Protein AF-A0A8A0RP70-F1 (afdb_monomer)

Nearest PDB structures (foldseek):
  7nnt-assembly1_C  TM=6.572E-01  e=6.304E+00  Lactobacillus delbrueckii subsp. bulgaricus ATCC 11842 = JCM 1002

Structure (mmCIF, N/CA/C/O backbone):
data_AF-A0A8A0RP70-F1
#
_entry.id   AF-A0A8A0RP70-F1
#
loop_
_atom_site.group_PDB
_atom_site.id
_atom_site.type_symbol
_atom_site.label_atom_id
_atom_site.label_alt_id
_atom_site.label_comp_id
_atom_site.label_asym_id
_atom_site.label_entity_id
_atom_site.label_seq_id
_atom_site.pdbx_PDB_ins_code
_atom_site.Cartn_x
_atom_site.Cartn_y
_atom_site.Cartn_z
_atom_site.occupancy
_atom_site.B_iso_or_equiv
_atom_site.auth_seq_id
_atom_site.auth_comp_id
_atom_site.auth_asym_id
_atom_site.auth_atom_id
_atom_site.pdbx_PDB_model_num
ATOM 1 N N . MET A 1 1 ? 25.326 -1.570 -17.330 1.00 74.75 1 MET A N 1
ATOM 2 C CA . MET A 1 1 ? 23.954 -1.957 -17.734 1.00 74.75 1 MET A CA 1
ATOM 3 C C . MET A 1 1 ? 23.165 -2.606 -16.595 1.00 74.75 1 MET A C 1
ATOM 5 O O . MET A 1 1 ? 22.256 -1.966 -16.096 1.00 74.75 1 MET A O 1
ATOM 9 N N . ILE A 1 2 ? 23.529 -3.803 -16.107 1.00 82.44 2 ILE A N 1
ATOM 10 C CA . ILE A 1 2 ? 22.812 -4.453 -14.981 1.00 82.44 2 ILE A 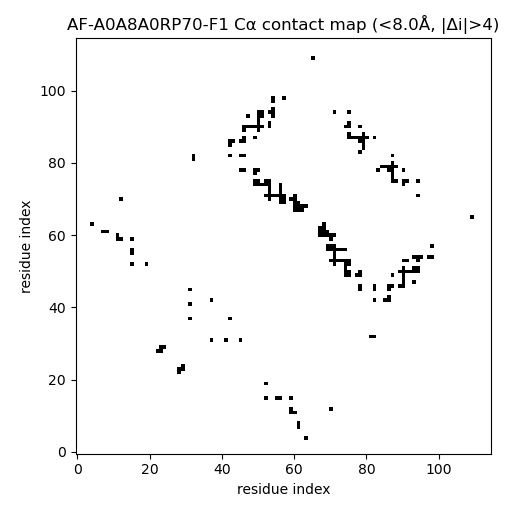CA 1
ATOM 11 C C . ILE A 1 2 ? 22.947 -3.661 -13.670 1.00 82.44 2 ILE A C 1
ATOM 13 O O . ILE A 1 2 ? 21.967 -3.496 -12.955 1.00 82.44 2 ILE A O 1
ATOM 17 N N . LYS A 1 3 ? 24.139 -3.116 -13.382 1.00 84.25 3 LYS A N 1
ATOM 18 C CA . LYS A 1 3 ? 24.383 -2.295 -12.180 1.00 84.25 3 LYS A CA 1
ATOM 19 C C . LYS A 1 3 ? 23.476 -1.058 -12.116 1.00 84.25 3 LYS A C 1
ATOM 21 O O . LYS A 1 3 ? 22.895 -0.798 -11.072 1.00 84.25 3 LYS A O 1
ATOM 26 N N . GLU A 1 4 ? 23.302 -0.361 -13.239 1.00 83.88 4 GLU A N 1
ATOM 27 C CA . GLU A 1 4 ? 22.428 0.820 -13.349 1.00 83.88 4 GLU A CA 1
ATOM 28 C C . GLU A 1 4 ? 20.951 0.470 -13.141 1.00 83.88 4 GLU A C 1
ATOM 30 O O . GLU A 1 4 ? 20.238 1.162 -12.416 1.00 83.88 4 GLU A O 1
ATOM 35 N N . LEU A 1 5 ? 20.489 -0.644 -13.722 1.00 82.44 5 LEU A N 1
ATOM 36 C CA . LEU A 1 5 ? 19.133 -1.140 -13.486 1.00 82.44 5 LEU A CA 1
ATOM 37 C C . LEU A 1 5 ? 18.927 -1.494 -12.010 1.00 82.44 5 LEU A C 1
ATOM 39 O O . LEU A 1 5 ? 17.921 -1.103 -11.422 1.00 82.44 5 LEU A O 1
ATOM 43 N N . LEU A 1 6 ? 19.878 -2.223 -11.419 1.00 85.62 6 LEU A N 1
ATOM 44 C CA . LEU A 1 6 ? 19.819 -2.632 -10.020 1.00 85.62 6 LEU A CA 1
ATOM 45 C C . LEU A 1 6 ? 19.759 -1.403 -9.103 1.00 85.62 6 LEU A C 1
ATOM 47 O O . LEU A 1 6 ? 18.882 -1.330 -8.249 1.00 85.62 6 LEU A O 1
ATOM 51 N N . LEU A 1 7 ? 20.623 -0.408 -9.329 1.00 87.69 7 LEU A N 1
ATOM 52 C CA . LEU A 1 7 ? 20.626 0.864 -8.600 1.00 87.69 7 LEU A CA 1
ATOM 53 C C . LEU A 1 7 ? 19.300 1.618 -8.755 1.00 87.69 7 LEU A C 1
ATOM 55 O O . LEU A 1 7 ? 18.746 2.096 -7.765 1.00 87.69 7 LEU A O 1
ATOM 59 N N . SER A 1 8 ? 18.749 1.681 -9.969 1.00 84.44 8 SER A N 1
ATOM 60 C CA . SER A 1 8 ? 17.456 2.324 -10.226 1.00 84.44 8 SER A CA 1
ATOM 61 C C . SER A 1 8 ? 16.310 1.622 -9.490 1.00 84.44 8 SER A C 1
ATOM 63 O O . SER A 1 8 ? 15.501 2.278 -8.830 1.00 84.44 8 SER A O 1
ATOM 65 N 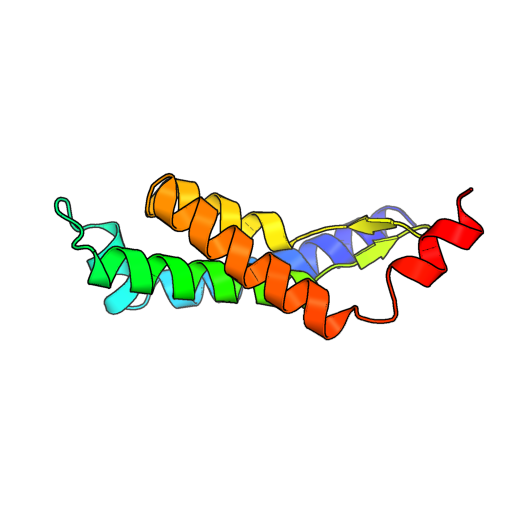N . LEU A 1 9 ? 16.268 0.285 -9.532 1.00 85.62 9 LEU A N 1
ATOM 66 C CA . LEU A 1 9 ? 15.289 -0.521 -8.799 1.00 85.62 9 LEU A CA 1
ATOM 67 C C . LEU A 1 9 ? 15.428 -0.317 -7.293 1.00 85.62 9 LEU A C 1
ATOM 69 O O . LEU A 1 9 ? 14.430 -0.060 -6.626 1.00 85.62 9 LEU A O 1
ATOM 73 N N . MET A 1 10 ? 16.650 -0.372 -6.762 1.00 87.88 10 MET A N 1
ATOM 74 C CA . MET A 1 10 ? 16.909 -0.133 -5.344 1.00 87.88 10 MET A CA 1
ATOM 75 C C . MET A 1 10 ? 16.460 1.259 -4.908 1.00 87.88 10 MET A C 1
ATOM 77 O O . MET A 1 10 ? 15.842 1.380 -3.857 1.00 87.88 10 MET A O 1
ATOM 81 N N . ASN A 1 11 ? 16.698 2.296 -5.715 1.00 89.38 11 ASN A N 1
ATOM 82 C CA . ASN A 1 11 ? 16.267 3.652 -5.386 1.00 89.38 11 ASN A CA 1
ATOM 83 C C . ASN A 1 11 ? 14.733 3.750 -5.316 1.00 89.38 11 ASN A C 1
ATOM 85 O O . ASN A 1 11 ? 14.170 4.259 -4.348 1.00 89.38 11 ASN A O 1
ATOM 89 N N . ARG A 1 12 ? 14.031 3.190 -6.306 1.00 84.94 12 ARG A N 1
ATOM 90 C CA . ARG A 1 12 ? 12.559 3.215 -6.351 1.00 84.94 12 ARG A CA 1
ATOM 91 C C . ARG A 1 12 ? 11.909 2.348 -5.275 1.00 84.94 12 ARG A C 1
ATOM 93 O O . ARG A 1 12 ? 10.928 2.766 -4.662 1.00 84.94 12 ARG A O 1
ATOM 100 N N . LEU A 1 13 ? 12.476 1.175 -5.002 1.00 86.94 13 LEU A N 1
ATOM 101 C CA . LEU A 1 13 ? 12.081 0.340 -3.869 1.00 86.94 13 LEU A CA 1
ATOM 102 C C . LEU A 1 13 ? 12.363 1.051 -2.546 1.00 86.94 13 LEU A C 1
ATOM 104 O O . LEU A 1 13 ? 11.522 1.011 -1.659 1.00 86.94 13 LEU A O 1
ATOM 108 N N . GLY A 1 14 ? 13.490 1.752 -2.430 1.00 89.88 14 GLY A N 1
ATOM 109 C CA . GLY A 1 14 ? 13.841 2.561 -1.26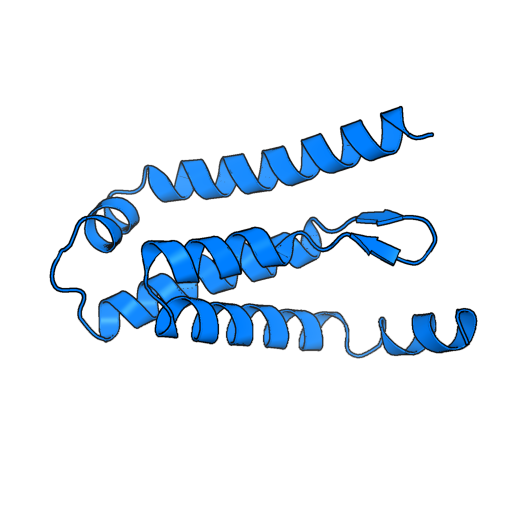8 1.00 89.88 14 GLY A CA 1
ATOM 110 C C . GLY A 1 14 ? 12.817 3.660 -0.995 1.00 89.88 14 GLY A C 1
ATOM 111 O O . GLY A 1 14 ? 12.373 3.801 0.140 1.00 89.88 14 GLY A O 1
ATOM 112 N N . MET A 1 15 ? 12.362 4.379 -2.026 1.00 88.94 15 MET A N 1
ATOM 113 C CA . MET A 1 15 ? 11.279 5.366 -1.899 1.00 88.94 15 MET A CA 1
ATOM 114 C C . MET A 1 15 ? 9.969 4.721 -1.424 1.00 88.94 15 MET A C 1
ATOM 116 O O . MET A 1 15 ? 9.343 5.212 -0.484 1.00 88.94 15 MET A O 1
ATOM 120 N N . LEU A 1 16 ? 9.574 3.592 -2.026 1.00 88.50 16 LEU A N 1
ATOM 121 C CA . LEU A 1 16 ? 8.386 2.838 -1.609 1.00 88.50 16 LEU A CA 1
ATOM 122 C C . LEU A 1 16 ? 8.488 2.346 -0.163 1.00 88.50 16 LEU A C 1
ATOM 124 O O . LEU A 1 16 ? 7.538 2.489 0.605 1.00 88.50 16 LEU A O 1
ATOM 128 N N . MET A 1 17 ? 9.639 1.794 0.220 1.00 89.56 17 MET A N 1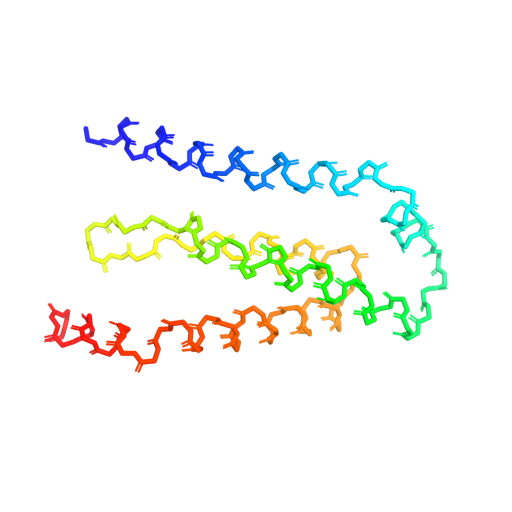
ATOM 129 C CA . MET A 1 17 ? 9.898 1.339 1.581 1.00 89.56 17 MET A CA 1
ATOM 130 C C . MET A 1 17 ? 9.894 2.506 2.563 1.00 89.56 17 MET A C 1
ATOM 132 O O . MET A 1 17 ? 9.299 2.377 3.625 1.00 89.56 17 MET A O 1
ATOM 136 N N . MET A 1 18 ? 10.479 3.657 2.223 1.00 93.31 18 MET A N 1
ATOM 137 C CA . MET A 1 18 ? 10.420 4.854 3.067 1.00 93.31 18 MET A CA 1
ATOM 138 C C . MET A 1 18 ? 8.976 5.293 3.318 1.00 93.31 18 MET A C 1
ATOM 140 O O . MET A 1 18 ? 8.607 5.527 4.468 1.00 93.31 18 MET A O 1
ATOM 144 N N . LEU A 1 19 ? 8.136 5.333 2.279 1.00 91.12 19 LEU A N 1
ATOM 145 C CA . LEU A 1 19 ? 6.713 5.656 2.417 1.00 91.12 19 LEU A CA 1
ATOM 146 C C . LEU A 1 19 ? 5.970 4.624 3.272 1.00 91.12 19 LEU A C 1
ATOM 148 O O . LEU A 1 19 ? 5.227 4.991 4.183 1.00 91.12 19 LEU A O 1
ATOM 152 N N . ALA A 1 20 ? 6.198 3.334 3.019 1.00 90.00 20 ALA A N 1
ATOM 153 C CA . ALA A 1 20 ? 5.585 2.252 3.782 1.00 90.00 20 ALA A CA 1
ATOM 154 C C . ALA A 1 20 ? 6.012 2.277 5.259 1.00 90.00 20 ALA A C 1
ATOM 156 O O . ALA A 1 20 ? 5.182 2.104 6.152 1.00 90.00 20 ALA A O 1
ATOM 157 N N . LEU A 1 21 ? 7.290 2.543 5.538 1.00 91.81 21 LEU A N 1
ATOM 158 C CA . LEU A 1 21 ? 7.823 2.669 6.891 1.00 91.81 21 LEU A CA 1
ATOM 159 C C . LEU A 1 21 ? 7.267 3.904 7.594 1.00 91.81 21 LEU A C 1
ATOM 161 O O . LEU A 1 21 ? 6.829 3.796 8.738 1.00 91.81 21 LEU A O 1
ATOM 165 N N . PHE A 1 22 ? 7.232 5.056 6.922 1.00 93.75 22 PHE A N 1
ATOM 166 C CA . PHE A 1 22 ? 6.635 6.274 7.465 1.00 93.75 22 PHE A CA 1
ATOM 167 C C . PHE A 1 22 ? 5.175 6.035 7.865 1.00 93.75 22 PHE A C 1
ATOM 169 O O . PHE A 1 22 ? 4.782 6.299 9.002 1.00 93.75 22 PHE A O 1
ATOM 176 N N . LEU A 1 23 ? 4.398 5.428 6.968 1.00 91.19 23 LEU A N 1
ATOM 177 C CA . LEU A 1 23 ? 3.012 5.051 7.216 1.00 91.19 23 LEU A CA 1
ATOM 178 C C . LEU A 1 23 ? 2.883 4.057 8.381 1.00 91.19 23 LEU A C 1
ATOM 180 O O . LEU A 1 23 ? 2.044 4.253 9.260 1.00 91.19 23 LEU A O 1
ATOM 184 N N . SER A 1 24 ? 3.762 3.054 8.450 1.00 90.62 24 SER A N 1
ATOM 185 C CA . SER A 1 24 ? 3.813 2.061 9.532 1.00 90.62 24 SER A CA 1
ATOM 186 C C . SER A 1 24 ? 4.090 2.674 10.911 1.00 90.62 24 SER A C 1
ATOM 188 O O . SER A 1 24 ? 3.634 2.178 11.945 1.00 90.62 24 SER A O 1
ATOM 190 N N . ARG A 1 25 ? 4.791 3.813 10.963 1.00 92.12 25 ARG A N 1
ATOM 191 C CA . ARG A 1 25 ? 5.029 4.538 12.218 1.00 92.12 25 ARG A CA 1
ATOM 192 C C . ARG A 1 25 ? 3.806 5.311 12.714 1.00 92.12 25 ARG A C 1
ATOM 194 O O . ARG A 1 25 ? 3.768 5.632 13.905 1.00 92.12 25 ARG A O 1
ATOM 201 N N . THR A 1 26 ? 2.814 5.583 11.864 1.00 93.31 26 THR A N 1
ATOM 202 C CA . THR A 1 26 ? 1.626 6.356 12.252 1.00 93.31 26 THR A CA 1
ATOM 203 C C . THR A 1 26 ? 0.769 5.612 13.281 1.00 93.31 26 THR A C 1
ATOM 205 O O . THR A 1 26 ? 0.627 4.388 13.251 1.00 93.31 26 THR A O 1
ATOM 208 N N . LYS A 1 27 ? 0.160 6.361 14.212 1.00 90.50 27 LYS A N 1
ATOM 209 C CA . LYS A 1 27 ? -0.728 5.791 15.243 1.00 90.50 27 LYS A CA 1
ATOM 210 C C . LYS A 1 27 ? -1.936 5.077 14.624 1.00 90.50 27 LYS A C 1
ATOM 212 O O . LYS A 1 27 ? -2.353 4.044 15.138 1.00 90.50 27 LYS A O 1
ATOM 217 N N . LEU A 1 28 ? -2.462 5.614 13.519 1.00 89.06 28 LEU A N 1
ATOM 218 C CA . LEU A 1 28 ? -3.585 5.031 12.787 1.00 89.06 28 LEU A CA 1
ATOM 219 C C . LEU A 1 28 ? -3.232 3.639 12.256 1.00 89.06 28 LEU A C 1
ATOM 221 O O . LEU A 1 28 ? -3.936 2.683 12.561 1.00 89.06 28 LEU A O 1
ATOM 225 N N . PHE A 1 29 ? -2.127 3.513 11.519 1.00 91.81 29 PHE A N 1
ATOM 226 C CA . PHE A 1 29 ? -1.734 2.239 10.920 1.00 91.81 29 PHE A CA 1
ATOM 227 C C . PHE A 1 29 ? -1.471 1.167 11.981 1.00 91.81 29 PHE A C 1
ATOM 229 O O . PHE A 1 29 ? -2.004 0.065 11.889 1.00 91.81 29 PHE A O 1
ATOM 236 N N . LYS A 1 30 ? -0.736 1.514 13.047 1.00 91.31 30 LYS A N 1
ATOM 237 C CA . LYS A 1 30 ? -0.510 0.604 14.182 1.00 91.31 30 LYS A CA 1
ATOM 238 C C . LYS A 1 30 ? -1.820 0.133 14.808 1.00 91.31 30 LYS A C 1
ATOM 240 O O . LYS A 1 30 ? -1.980 -1.052 15.073 1.00 91.31 30 LYS A O 1
ATOM 245 N N . ARG A 1 31 ? -2.773 1.047 15.019 1.00 90.75 31 ARG A N 1
ATOM 246 C CA . ARG A 1 31 ? -4.084 0.701 15.580 1.00 90.75 31 ARG A CA 1
ATOM 247 C C . ARG A 1 31 ? -4.857 -0.251 14.669 1.00 90.75 31 ARG A C 1
ATOM 249 O O . ARG A 1 31 ? -5.471 -1.176 15.181 1.00 90.75 31 ARG A O 1
ATOM 256 N N . LEU A 1 32 ? -4.831 -0.027 13.356 1.00 90.75 32 LEU A N 1
ATOM 257 C CA . LEU A 1 32 ? -5.558 -0.849 12.386 1.00 90.75 32 LEU A CA 1
ATOM 258 C C . LEU A 1 32 ? -4.969 -2.259 12.249 1.00 90.75 32 LEU A C 1
ATOM 260 O O . LEU A 1 32 ? -5.730 -3.213 12.151 1.00 90.75 32 LEU A O 1
ATOM 264 N N . VAL A 1 33 ? -3.639 -2.395 12.269 1.00 89.06 33 VAL A N 1
ATOM 265 C CA . VAL A 1 33 ? -2.958 -3.686 12.057 1.00 89.06 33 VAL A CA 1
ATOM 266 C C . VAL A 1 33 ? -2.911 -4.546 13.324 1.00 89.06 33 VAL A C 1
ATOM 268 O O . VAL A 1 33 ? -3.013 -5.763 13.239 1.00 89.06 33 VAL A O 1
ATOM 271 N N . THR A 1 34 ? -2.787 -3.949 14.513 1.00 88.50 34 THR A N 1
ATOM 272 C CA . THR A 1 34 ? -2.707 -4.713 15.777 1.00 88.50 34 THR A CA 1
ATOM 273 C C . THR A 1 34 ? -4.082 -5.139 16.308 1.00 88.50 34 THR A C 1
ATOM 275 O O . THR A 1 34 ? -4.182 -5.939 17.240 1.00 88.50 34 THR A O 1
ATOM 278 N N . LYS A 1 35 ? -5.173 -4.603 15.755 1.00 88.88 35 LYS A N 1
ATOM 279 C CA . LYS A 1 35 ? -6.523 -4.896 16.236 1.00 88.88 35 LYS A CA 1
ATOM 280 C C . LYS A 1 35 ? -6.951 -6.306 15.824 1.00 88.88 35 LYS A C 1
ATOM 282 O O . LYS A 1 35 ? -7.006 -6.618 14.643 1.00 88.88 35 LYS A O 1
ATOM 287 N N . GLN A 1 36 ? -7.337 -7.128 16.799 1.00 80.56 36 GLN A N 1
ATOM 288 C CA . GLN A 1 36 ? -7.780 -8.506 16.542 1.00 80.56 36 GLN A CA 1
ATOM 289 C C . GLN A 1 36 ? -9.135 -8.568 15.813 1.00 80.56 36 GLN A C 1
ATOM 291 O O . GLN A 1 36 ? -9.319 -9.383 14.916 1.00 80.56 36 GLN A O 1
ATOM 296 N N . ASN A 1 37 ? -10.073 -7.676 16.159 1.00 85.81 37 ASN A N 1
ATOM 297 C CA . ASN A 1 37 ? -11.405 -7.606 15.549 1.00 85.81 37 ASN A CA 1
ATOM 298 C C . ASN A 1 37 ? -11.536 -6.361 14.666 1.00 85.81 37 ASN A C 1
ATOM 300 O O . ASN A 1 37 ? -12.015 -5.312 15.107 1.00 85.81 37 ASN A O 1
ATOM 304 N N . ILE A 1 38 ? -11.073 -6.478 13.421 1.00 89.19 38 ILE A N 1
ATOM 305 C CA . ILE A 1 38 ? -11.133 -5.402 12.427 1.00 89.19 38 ILE A CA 1
ATOM 306 C C . ILE A 1 38 ? -12.564 -5.273 11.887 1.00 89.19 38 ILE A C 1
ATOM 308 O O . ILE A 1 38 ? -13.119 -6.219 11.321 1.00 89.19 38 ILE A O 1
ATOM 312 N N . THR A 1 39 ? -13.157 -4.088 12.034 1.00 93.81 39 THR A N 1
ATOM 313 C CA . THR A 1 39 ? -14.497 -3.779 11.517 1.00 93.81 39 THR A CA 1
ATOM 314 C C . THR A 1 39 ? -14.478 -3.595 10.000 1.00 93.81 39 THR A C 1
ATOM 316 O O . THR A 1 39 ? -13.430 -3.410 9.381 1.00 93.81 39 THR A O 1
ATOM 319 N N . PHE A 1 40 ? -15.654 -3.598 9.369 1.00 92.62 40 PHE A N 1
ATOM 320 C CA . PHE A 1 40 ? -15.754 -3.351 7.928 1.00 92.62 40 PHE A CA 1
ATOM 321 C C . PHE A 1 40 ? -15.183 -1.980 7.517 1.00 92.62 40 PHE A C 1
ATOM 323 O O . PHE A 1 40 ? -14.474 -1.884 6.519 1.00 92.62 40 PHE A O 1
ATOM 330 N N . GLN A 1 41 ? -15.417 -0.936 8.320 1.00 93.62 41 GLN A N 1
ATOM 331 C CA . GLN A 1 41 ? -14.859 0.400 8.080 1.00 93.62 41 GLN A CA 1
ATOM 332 C C . GLN A 1 41 ? -13.326 0.399 8.143 1.00 93.62 41 GLN A C 1
ATOM 334 O O . GLN A 1 41 ? -12.670 1.012 7.308 1.00 93.62 41 GLN A O 1
ATOM 339 N N . GLU A 1 42 ? -12.739 -0.332 9.089 1.00 94.19 42 GLU A N 1
ATOM 340 C CA . GLU A 1 42 ? -11.284 -0.437 9.229 1.00 94.19 42 GLU A CA 1
ATOM 341 C C . GLU A 1 42 ? -10.660 -1.252 8.088 1.00 94.19 42 GLU A C 1
ATOM 343 O O . GLU A 1 42 ? -9.602 -0.879 7.582 1.00 94.19 42 GLU A O 1
ATOM 348 N N . LYS A 1 43 ? -11.345 -2.301 7.606 1.00 94.62 43 LYS A N 1
ATOM 349 C CA . LYS A 1 43 ? -10.960 -2.999 6.368 1.00 94.62 43 LYS A CA 1
ATOM 350 C C . LYS A 1 43 ? -10.990 -2.052 5.173 1.00 94.62 43 LYS A C 1
ATOM 352 O O . LYS A 1 43 ? -10.046 -2.050 4.395 1.00 94.62 43 LYS A O 1
ATOM 357 N N . LEU A 1 44 ? -12.020 -1.213 5.049 1.00 96.56 44 LEU A N 1
ATOM 358 C CA . LEU A 1 44 ? -12.098 -0.211 3.984 1.00 96.56 44 LEU A CA 1
ATOM 359 C C . LEU A 1 44 ? -10.950 0.807 4.076 1.00 96.56 44 LEU A C 1
ATOM 361 O O . LEU A 1 44 ?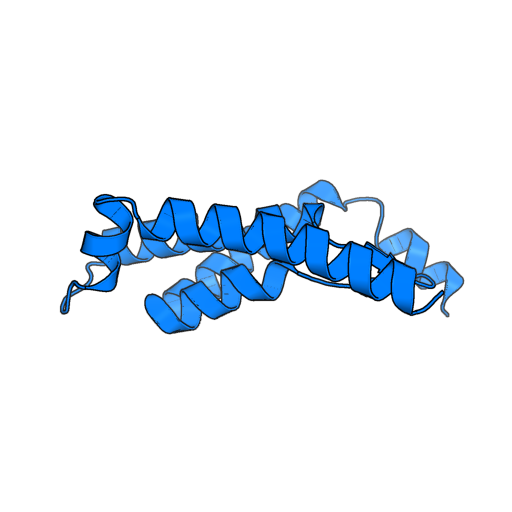 -10.342 1.137 3.061 1.00 96.56 44 LEU A O 1
ATOM 365 N N . MET A 1 45 ? -10.592 1.255 5.282 1.00 95.69 45 MET A N 1
ATOM 366 C CA . MET A 1 45 ? -9.432 2.129 5.486 1.00 95.69 45 MET A CA 1
ATOM 367 C C . MET A 1 45 ? -8.121 1.449 5.085 1.00 95.69 45 MET A C 1
ATOM 369 O O . MET A 1 45 ? -7.317 2.057 4.383 1.00 95.69 45 MET A O 1
ATOM 373 N N . LEU A 1 46 ? -7.905 0.190 5.481 1.00 95.56 46 LEU A N 1
ATOM 374 C CA . LEU A 1 46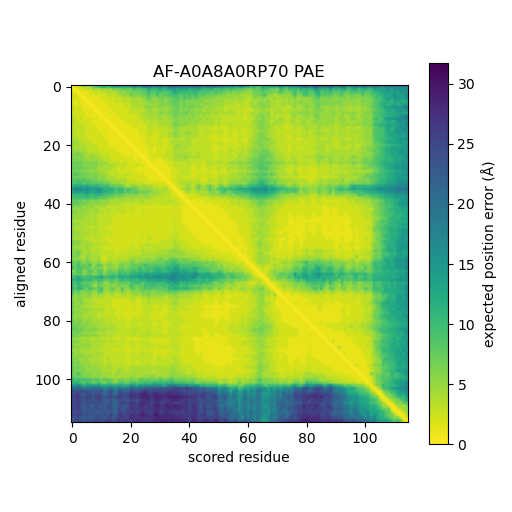 ? -6.729 -0.579 5.062 1.00 95.56 46 LEU A CA 1
ATOM 375 C C . LEU A 1 46 ? -6.695 -0.756 3.538 1.00 95.56 46 LEU A C 1
ATOM 377 O O . LEU A 1 46 ? -5.647 -0.558 2.927 1.00 95.56 46 LEU A O 1
ATOM 381 N N . THR A 1 47 ? -7.839 -1.042 2.916 1.00 97.31 47 THR A N 1
ATOM 382 C CA . THR A 1 47 ? -7.990 -1.131 1.459 1.00 97.31 47 THR A CA 1
ATOM 383 C C . THR A 1 47 ? -7.562 0.162 0.773 1.00 97.31 47 THR A C 1
ATOM 385 O O . THR A 1 47 ? -6.796 0.115 -0.187 1.00 97.31 47 THR A O 1
ATOM 388 N N . LEU A 1 48 ? -7.997 1.319 1.278 1.00 96.75 48 LEU A N 1
ATOM 389 C CA . LEU A 1 48 ? -7.607 2.623 0.738 1.00 96.75 48 LEU A CA 1
ATOM 390 C C . LEU A 1 48 ? -6.111 2.889 0.926 1.00 96.75 48 LEU A C 1
ATOM 392 O O . LEU A 1 48 ? -5.436 3.281 -0.020 1.00 96.75 48 LEU A O 1
ATOM 396 N N . ILE A 1 49 ? -5.575 2.628 2.119 1.00 95.81 49 ILE A N 1
ATOM 397 C CA . ILE A 1 49 ? -4.159 2.840 2.440 1.00 95.81 49 ILE A CA 1
ATOM 398 C C . ILE A 1 49 ? -3.254 2.006 1.520 1.00 95.81 49 ILE A C 1
ATOM 400 O O . ILE A 1 49 ? -2.340 2.540 0.887 1.00 95.81 49 ILE A O 1
ATOM 404 N N . PHE A 1 50 ? -3.512 0.701 1.418 1.00 96.19 50 PHE A N 1
ATOM 405 C CA . PHE A 1 50 ? -2.711 -0.200 0.591 1.00 96.19 50 PHE A CA 1
ATOM 406 C C . PHE A 1 50 ? -2.989 -0.042 -0.904 1.00 96.19 50 PHE A C 1
ATOM 408 O O . PHE A 1 50 ? -2.075 -0.203 -1.713 1.00 96.19 50 PHE A O 1
ATOM 415 N N . GLY A 1 51 ? -4.212 0.340 -1.273 1.00 96.25 51 GLY A N 1
ATOM 416 C CA . GLY A 1 51 ? -4.567 0.722 -2.635 1.00 96.25 51 GLY A CA 1
ATOM 417 C C . GLY A 1 51 ? -3.772 1.941 -3.096 1.00 96.25 51 GLY A C 1
ATOM 418 O O . GLY A 1 51 ? -3.158 1.892 -4.156 1.00 96.25 51 GLY A O 1
ATOM 419 N N . ILE A 1 52 ? -3.683 2.991 -2.271 1.00 94.94 52 ILE A N 1
ATOM 420 C CA . ILE A 1 52 ? -2.863 4.181 -2.550 1.00 94.94 52 ILE A CA 1
ATOM 421 C C . ILE A 1 52 ? -1.379 3.811 -2.633 1.00 94.94 52 ILE A C 1
ATOM 423 O O . ILE A 1 52 ? -0.715 4.205 -3.588 1.00 94.94 52 ILE A O 1
ATOM 427 N N . LEU A 1 53 ? -0.852 3.013 -1.697 1.00 93.94 53 LEU A N 1
ATOM 428 C CA . LEU A 1 53 ? 0.528 2.509 -1.775 1.00 93.94 53 LEU A CA 1
ATOM 429 C C . LEU A 1 53 ? 0.796 1.750 -3.086 1.00 93.94 53 LEU A C 1
ATOM 431 O O . LEU A 1 53 ? 1.828 1.958 -3.723 1.00 93.94 53 LEU A O 1
ATOM 435 N N . GLY A 1 54 ? -0.134 0.892 -3.516 1.00 93.38 54 GLY A N 1
ATOM 436 C CA . GLY A 1 54 ? -0.046 0.183 -4.793 1.00 93.38 54 GLY A CA 1
ATOM 437 C C . GLY A 1 54 ? -0.097 1.134 -5.994 1.00 93.38 54 GLY A C 1
ATOM 438 O O . GLY A 1 54 ? 0.717 1.024 -6.915 1.00 93.38 54 GLY A O 1
ATOM 439 N N . SER A 1 55 ? -1.010 2.105 -5.978 1.00 93.06 55 SER A N 1
ATOM 440 C CA . SER A 1 55 ? -1.104 3.164 -6.988 1.00 93.06 55 SER A CA 1
ATOM 441 C C . SER A 1 55 ? 0.204 3.943 -7.111 1.00 93.06 55 SER A C 1
ATOM 443 O O . SER A 1 55 ? 0.699 4.108 -8.227 1.00 93.06 55 SER A O 1
ATOM 445 N N . LEU A 1 56 ? 0.821 4.319 -5.984 1.00 91.62 56 LEU A N 1
ATOM 446 C CA . LEU A 1 56 ? 2.128 4.980 -5.940 1.00 91.62 56 LEU A CA 1
ATOM 447 C C . LEU A 1 56 ? 3.232 4.126 -6.578 1.00 91.62 56 LEU A C 1
ATOM 449 O O . LEU A 1 56 ? 4.049 4.640 -7.341 1.00 91.62 56 LEU A O 1
ATOM 453 N N . GLY A 1 57 ? 3.198 2.805 -6.376 1.00 88.38 57 GLY A N 1
ATOM 454 C CA . GLY A 1 57 ? 4.089 1.869 -7.069 1.00 88.38 57 GLY A CA 1
ATOM 455 C C . GLY A 1 57 ? 3.999 1.943 -8.600 1.00 88.38 57 GLY A C 1
ATOM 456 O O . GLY A 1 57 ? 4.987 1.733 -9.297 1.00 88.38 57 GLY A O 1
ATOM 457 N N . SER A 1 58 ? 2.858 2.337 -9.170 1.00 86.19 58 SER A N 1
ATOM 458 C CA . SER A 1 58 ? 2.761 2.500 -10.631 1.00 86.19 58 SER A CA 1
ATOM 459 C C . SER A 1 58 ? 3.618 3.663 -11.149 1.00 86.19 58 SER A C 1
ATOM 461 O O . SER A 1 58 ? 4.166 3.562 -12.241 1.00 86.19 58 SER A O 1
ATOM 463 N N . TYR A 1 59 ? 3.814 4.721 -10.357 1.00 85.50 59 TYR A N 1
ATOM 464 C CA . TYR A 1 59 ? 4.723 5.822 -10.704 1.00 85.50 59 TYR A CA 1
ATOM 465 C C . TYR A 1 59 ? 6.193 5.458 -10.470 1.00 85.50 59 TYR A C 1
ATOM 467 O O . TYR A 1 59 ? 7.087 5.917 -11.180 1.00 85.50 59 TYR A O 1
ATOM 475 N N . PHE A 1 60 ? 6.456 4.570 -9.512 1.00 85.25 60 PHE A N 1
ATOM 476 C CA . PHE A 1 60 ? 7.793 4.057 -9.225 1.00 85.25 60 PHE A CA 1
ATOM 477 C C . PHE A 1 60 ? 8.158 2.809 -10.049 1.00 85.25 60 PHE A C 1
ATOM 479 O O . PHE A 1 60 ? 9.087 2.086 -9.694 1.00 85.25 60 PHE A O 1
ATOM 486 N N . SER A 1 61 ? 7.470 2.553 -11.162 1.00 80.19 61 SER A N 1
ATOM 487 C CA . SER A 1 61 ? 7.789 1.455 -12.084 1.00 80.19 61 SER A CA 1
ATOM 488 C C . SER A 1 61 ? 8.873 1.865 -13.092 1.00 80.19 61 SER A C 1
ATOM 490 O O . SER A 1 61 ? 8.952 3.026 -13.492 1.00 80.19 61 SER A O 1
ATOM 492 N N . ILE A 1 62 ? 9.734 0.924 -13.489 1.00 78.12 62 ILE A N 1
ATOM 493 C CA . ILE A 1 62 ? 10.850 1.169 -14.425 1.00 78.12 62 ILE A CA 1
ATOM 494 C C . ILE A 1 62 ? 10.521 0.531 -15.765 1.00 78.12 62 ILE A C 1
ATOM 496 O O . ILE A 1 62 ? 10.181 -0.646 -15.805 1.00 78.12 62 ILE A O 1
ATOM 500 N N . SER A 1 63 ? 10.666 1.286 -16.854 1.00 76.00 63 SER A N 1
ATOM 501 C CA . SER A 1 63 ? 10.699 0.708 -18.198 1.00 76.00 63 SER A CA 1
ATOM 502 C C . SER A 1 63 ? 12.095 0.150 -18.459 1.00 76.00 63 SER A C 1
ATOM 504 O O . SER A 1 63 ? 13.079 0.890 -18.430 1.00 76.00 63 SER A O 1
ATOM 506 N N . PHE A 1 64 ? 12.192 -1.157 -18.671 1.00 75.00 64 PHE A N 1
ATOM 507 C CA . PHE A 1 64 ? 13.428 -1.837 -19.027 1.00 75.00 64 PHE A CA 1
ATOM 508 C C . PHE A 1 64 ? 13.169 -2.734 -20.235 1.00 75.00 64 PHE A C 1
ATOM 510 O O . PHE A 1 64 ? 12.367 -3.658 -20.153 1.00 75.00 64 PHE A O 1
ATOM 517 N N . HIS A 1 65 ? 13.840 -2.457 -21.357 1.00 73.38 65 HIS A N 1
ATOM 518 C CA . HIS A 1 65 ? 13.700 -3.218 -22.609 1.00 73.38 65 HIS A CA 1
ATOM 519 C C . HIS A 1 65 ? 12.244 -3.378 -23.089 1.00 73.38 65 HIS A C 1
ATOM 521 O O . HIS A 1 65 ? 11.837 -4.454 -23.510 1.00 73.38 65 HIS A O 1
ATOM 527 N N . GLY A 1 66 ? 11.432 -2.322 -22.986 1.00 69.25 66 GLY A N 1
ATOM 528 C CA . GLY A 1 66 ? 10.019 -2.378 -23.381 1.00 69.25 66 GLY A CA 1
ATOM 529 C C . GLY A 1 66 ? 9.112 -3.113 -22.387 1.00 69.25 66 GLY A C 1
ATOM 530 O O . GLY A 1 66 ? 7.913 -3.186 -22.610 1.00 69.25 66 GLY A O 1
ATOM 531 N N . ALA A 1 67 ? 9.634 -3.607 -21.261 1.00 67.31 67 ALA A N 1
ATOM 532 C CA . ALA A 1 67 ? 8.835 -4.170 -20.179 1.00 67.31 67 ALA A CA 1
ATOM 533 C C . ALA A 1 67 ? 8.790 -3.215 -18.978 1.00 67.31 67 ALA A C 1
ATOM 535 O O . ALA A 1 67 ? 9.816 -2.720 -18.506 1.00 67.31 67 ALA A O 1
ATOM 536 N N . LEU A 1 68 ? 7.592 -2.968 -18.448 1.00 71.75 68 LEU A N 1
ATOM 537 C CA . LEU A 1 68 ? 7.415 -2.222 -17.203 1.00 71.75 68 LEU A CA 1
ATOM 538 C C . LEU A 1 68 ? 7.606 -3.159 -16.008 1.00 71.75 68 LEU A C 1
ATOM 540 O O . LEU A 1 68 ? 6.775 -4.030 -15.746 1.00 71.75 68 LEU A O 1
ATOM 544 N N . VAL A 1 69 ? 8.679 -2.953 -15.246 1.00 80.38 69 VAL A N 1
ATOM 545 C CA . VAL A 1 69 ? 8.909 -3.654 -13.981 1.00 80.38 69 VAL A CA 1
ATOM 546 C C . VAL A 1 69 ? 7.941 -3.105 -12.939 1.00 80.38 69 VAL A C 1
ATOM 548 O O . VAL A 1 69 ? 8.044 -1.953 -12.512 1.00 80.38 69 VAL A O 1
ATOM 551 N N . ASN A 1 70 ? 6.977 -3.940 -12.557 1.00 79.50 70 ASN A N 1
ATOM 552 C CA . ASN A 1 70 ? 5.826 -3.539 -11.766 1.00 79.50 70 ASN A CA 1
ATOM 553 C C . ASN A 1 70 ? 6.125 -3.558 -10.260 1.00 79.50 70 ASN A C 1
ATOM 555 O O . ASN A 1 70 ? 6.300 -4.618 -9.663 1.00 79.50 70 ASN A O 1
ATOM 559 N N . THR A 1 71 ? 6.099 -2.387 -9.627 1.00 84.38 71 THR A N 1
ATOM 560 C CA . THR A 1 71 ? 6.276 -2.247 -8.172 1.00 84.38 71 THR A CA 1
ATOM 561 C C . THR A 1 71 ? 4.954 -2.039 -7.412 1.00 84.38 71 THR A C 1
ATOM 563 O O . THR A 1 71 ? 4.950 -2.029 -6.182 1.00 84.38 71 THR A O 1
ATOM 566 N N . ARG A 1 72 ? 3.799 -1.983 -8.104 1.00 90.31 72 ARG A N 1
ATOM 567 C CA . ARG A 1 72 ? 2.440 -1.908 -7.507 1.00 90.31 72 ARG A CA 1
ATOM 568 C C . ARG A 1 72 ? 2.151 -3.069 -6.570 1.00 90.31 72 ARG A C 1
ATOM 570 O O . ARG A 1 72 ? 1.503 -2.889 -5.539 1.00 90.31 72 ARG A O 1
ATOM 577 N N . ILE A 1 73 ? 2.593 -4.264 -6.963 1.00 91.00 73 ILE A N 1
ATOM 578 C CA . ILE A 1 73 ? 2.256 -5.511 -6.274 1.00 91.00 73 ILE A CA 1
ATOM 579 C C . ILE A 1 73 ? 2.677 -5.479 -4.805 1.00 91.00 73 ILE A C 1
ATOM 581 O O . ILE A 1 73 ? 2.016 -6.094 -3.982 1.00 91.00 73 ILE A O 1
ATOM 585 N N . ILE A 1 74 ? 3.702 -4.697 -4.457 1.00 91.94 74 ILE A N 1
ATOM 586 C CA . ILE A 1 74 ? 4.204 -4.566 -3.088 1.00 91.94 74 ILE A CA 1
ATOM 587 C C . ILE A 1 74 ? 3.110 -4.028 -2.156 1.00 91.94 74 ILE A C 1
ATOM 589 O O . ILE A 1 74 ? 2.847 -4.624 -1.114 1.00 91.94 74 ILE A O 1
ATOM 593 N N . GLY A 1 75 ? 2.428 -2.944 -2.544 1.00 93.25 75 GLY A N 1
ATOM 594 C CA . GLY A 1 75 ? 1.349 -2.357 -1.743 1.00 93.25 75 GLY A CA 1
ATOM 595 C C . GLY A 1 75 ? 0.130 -3.275 -1.644 1.00 93.25 75 GLY A C 1
ATOM 596 O O . GLY A 1 75 ? -0.402 -3.487 -0.556 1.00 93.25 75 GLY A O 1
ATOM 597 N N . VAL A 1 76 ? -0.269 -3.880 -2.767 1.00 95.81 76 VAL A N 1
ATOM 598 C CA . VAL A 1 76 ? -1.431 -4.782 -2.839 1.00 95.81 76 VAL A CA 1
ATOM 599 C C . VAL A 1 76 ? -1.199 -6.055 -2.021 1.00 95.81 76 VAL A C 1
ATOM 601 O O . VAL A 1 76 ? -2.056 -6.449 -1.231 1.00 95.81 76 VAL A O 1
ATOM 604 N N . ALA A 1 77 ? -0.024 -6.673 -2.163 1.00 95.38 77 ALA A N 1
ATOM 605 C CA . ALA A 1 77 ? 0.351 -7.874 -1.429 1.00 95.38 77 ALA A CA 1
ATOM 606 C C . ALA A 1 77 ? 0.460 -7.597 0.074 1.00 95.38 77 ALA A C 1
ATOM 608 O O . ALA A 1 77 ? -0.078 -8.365 0.870 1.00 95.38 77 ALA A O 1
ATOM 609 N N . ALA A 1 78 ? 1.073 -6.475 0.472 1.00 94.31 78 ALA A N 1
ATOM 610 C CA . ALA A 1 78 ? 1.126 -6.071 1.875 1.00 94.31 78 ALA A CA 1
ATOM 611 C C . ALA A 1 78 ? -0.280 -5.875 2.467 1.00 94.31 78 ALA A C 1
ATOM 613 O O . ALA A 1 78 ? -0.535 -6.307 3.590 1.00 94.31 78 ALA A O 1
ATOM 614 N N . GLY A 1 79 ? -1.213 -5.299 1.702 1.00 95.38 79 GLY A N 1
ATOM 615 C CA . GLY A 1 79 ? -2.606 -5.155 2.125 1.00 95.38 79 GLY A CA 1
ATOM 616 C C . GLY A 1 79 ? -3.340 -6.479 2.293 1.00 95.38 79 GLY A C 1
ATOM 617 O O . GLY A 1 79 ? -4.061 -6.651 3.273 1.00 95.38 79 GLY A O 1
ATOM 618 N N . GLY A 1 80 ? -3.111 -7.438 1.394 1.00 96.06 80 GLY A N 1
ATOM 619 C CA . GLY A 1 80 ? -3.640 -8.795 1.532 1.00 96.06 80 GLY A CA 1
ATOM 620 C C . GLY A 1 80 ? -3.078 -9.530 2.749 1.00 96.06 80 GLY A C 1
ATOM 621 O O . GLY A 1 80 ? -3.826 -10.186 3.470 1.00 96.06 80 GLY A O 1
ATOM 622 N N . LEU A 1 81 ? -1.776 -9.377 3.006 1.00 94.44 81 LEU A N 1
ATOM 623 C CA . LEU A 1 81 ? -1.092 -10.023 4.125 1.00 94.44 81 LEU A CA 1
ATOM 624 C C . LEU A 1 81 ? -1.532 -9.450 5.482 1.00 94.44 81 LEU A C 1
ATOM 626 O O . LEU A 1 81 ? -1.746 -10.203 6.426 1.00 94.44 81 LEU A O 1
ATOM 630 N N . LEU A 1 82 ? -1.668 -8.124 5.582 1.00 92.44 82 LEU A N 1
ATOM 631 C CA . LEU A 1 82 ? -1.925 -7.432 6.850 1.00 92.44 82 LEU A CA 1
ATOM 632 C C . LEU A 1 82 ? -3.416 -7.205 7.134 1.00 92.44 82 LEU A C 1
ATOM 634 O O . LEU A 1 82 ? -3.822 -7.209 8.291 1.00 92.44 82 LEU A O 1
ATOM 638 N N . GLY A 1 83 ? -4.234 -6.990 6.101 1.00 92.00 83 GLY A N 1
ATOM 639 C CA . GLY A 1 83 ? -5.677 -6.744 6.223 1.00 92.00 83 GLY A CA 1
ATOM 640 C C . GLY A 1 83 ? -6.562 -7.925 5.808 1.00 92.00 83 GLY A C 1
ATOM 641 O O . GLY A 1 83 ? -7.786 -7.857 5.945 1.00 92.00 83 GLY A O 1
ATOM 642 N N . GLY A 1 84 ? -5.962 -9.005 5.305 1.00 94.00 84 GLY A N 1
ATOM 643 C CA . GLY A 1 84 ? -6.648 -10.199 4.822 1.00 94.00 84 GLY A CA 1
ATOM 644 C C . GLY A 1 84 ? -7.076 -10.131 3.346 1.00 94.00 84 GLY A C 1
ATOM 645 O O . GLY A 1 84 ? -6.953 -9.091 2.690 1.00 94.00 84 GLY A O 1
ATOM 646 N N . PRO A 1 85 ? -7.636 -11.230 2.802 1.00 95.44 85 PRO A N 1
ATOM 647 C CA . PRO A 1 85 ? -7.882 -11.380 1.363 1.00 95.44 85 PRO A CA 1
ATOM 648 C C . PRO A 1 85 ? -8.781 -10.297 0.755 1.00 95.44 85 PRO A C 1
ATOM 650 O O . PRO A 1 85 ? -8.494 -9.793 -0.328 1.00 95.44 85 PRO A O 1
ATOM 653 N N . LEU A 1 86 ? -9.839 -9.890 1.468 1.00 96.06 86 LEU A N 1
ATOM 654 C CA . LEU A 1 86 ? -10.764 -8.849 1.001 1.00 96.06 86 LEU A CA 1
ATOM 655 C C . LEU A 1 86 ? -10.089 -7.476 0.884 1.00 96.06 86 LEU A C 1
ATOM 657 O O . LEU A 1 86 ? -10.395 -6.720 -0.036 1.00 96.06 86 LEU A O 1
ATOM 661 N N . VAL A 1 87 ? -9.157 -7.168 1.791 1.00 97.38 87 VAL A N 1
ATOM 662 C CA . VAL A 1 87 ? -8.386 -5.920 1.745 1.00 97.38 87 VAL A CA 1
ATOM 663 C C . VAL A 1 87 ? -7.427 -5.935 0.562 1.00 97.38 87 VAL A C 1
ATOM 665 O O . VAL A 1 87 ? -7.381 -4.971 -0.195 1.00 97.38 87 VAL A O 1
ATOM 668 N N . GLY A 1 88 ? -6.710 -7.044 0.357 1.00 97.38 88 GLY A N 1
ATOM 669 C CA . GLY A 1 88 ? -5.824 -7.212 -0.797 1.00 97.38 88 GLY A CA 1
ATOM 670 C C . GLY A 1 88 ? -6.571 -7.101 -2.126 1.00 97.38 88 GLY A C 1
ATOM 671 O O . GLY A 1 88 ? -6.136 -6.378 -3.020 1.00 97.38 88 GLY A O 1
ATOM 672 N N . PHE A 1 89 ? -7.733 -7.747 -2.237 1.00 97.81 89 PHE A N 1
ATOM 673 C CA . PHE A 1 89 ? -8.579 -7.658 -3.425 1.00 97.81 89 PHE A CA 1
ATOM 674 C C . PHE A 1 89 ? -9.041 -6.220 -3.692 1.00 97.81 89 PHE A C 1
ATOM 676 O O . PHE A 1 89 ? -8.848 -5.703 -4.792 1.00 97.81 89 PHE A O 1
ATOM 683 N N . GLY A 1 90 ? -9.577 -5.537 -2.675 1.00 98.06 90 GLY A N 1
ATOM 684 C CA . GLY A 1 90 ? -10.005 -4.144 -2.801 1.00 98.06 90 GLY A CA 1
ATOM 685 C C . GLY A 1 90 ? -8.853 -3.194 -3.147 1.00 98.06 90 GLY A C 1
ATOM 686 O O . GLY A 1 90 ? -8.998 -2.332 -4.011 1.00 98.06 90 GLY A O 1
ATOM 687 N N . ALA A 1 91 ? -7.688 -3.374 -2.520 1.00 97.81 91 ALA A N 1
ATOM 688 C CA . ALA A 1 91 ? -6.493 -2.581 -2.800 1.00 97.81 91 ALA A CA 1
ATOM 689 C C . ALA A 1 91 ? -5.996 -2.815 -4.234 1.00 97.81 91 ALA A C 1
ATOM 691 O O . ALA A 1 91 ? -5.605 -1.871 -4.922 1.00 97.81 91 ALA A O 1
ATOM 692 N N . GLY A 1 92 ? -6.052 -4.065 -4.700 1.00 96.31 92 GLY A N 1
ATOM 693 C CA . GLY A 1 92 ? -5.728 -4.453 -6.067 1.00 96.31 92 GLY A CA 1
ATOM 694 C C . GLY A 1 92 ? -6.652 -3.804 -7.091 1.00 96.31 92 GLY A C 1
ATOM 695 O O . GLY A 1 92 ? -6.161 -3.244 -8.071 1.00 96.31 92 GLY A O 1
ATOM 696 N N . LEU A 1 93 ? -7.964 -3.806 -6.837 1.00 97.19 93 LEU A N 1
ATOM 697 C CA . LEU A 1 93 ? -8.938 -3.112 -7.681 1.00 97.19 93 LEU A CA 1
ATOM 698 C C . LEU A 1 93 ? -8.662 -1.609 -7.733 1.00 97.19 93 LEU A C 1
ATOM 700 O O . LEU A 1 93 ? -8.564 -1.055 -8.823 1.00 97.19 93 LEU A O 1
ATOM 704 N N . LEU A 1 94 ? -8.460 -0.958 -6.585 1.00 96.75 94 LEU A N 1
ATOM 705 C CA . LEU A 1 94 ? -8.148 0.473 -6.531 1.00 96.75 94 LEU A CA 1
ATOM 706 C C . LEU A 1 94 ? -6.885 0.816 -7.327 1.00 96.75 94 LEU A C 1
ATOM 708 O O . LEU A 1 94 ? -6.904 1.714 -8.169 1.00 96.75 94 LEU A O 1
ATOM 712 N N . ALA A 1 95 ? -5.798 0.079 -7.101 1.00 93.88 95 ALA A N 1
ATOM 713 C CA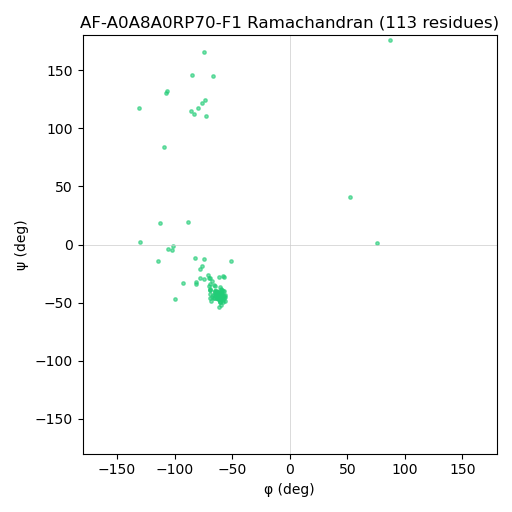 . ALA A 1 95 ? -4.533 0.327 -7.780 1.00 93.88 95 ALA A CA 1
ATOM 714 C C . ALA A 1 95 ? -4.587 -0.008 -9.281 1.00 93.88 95 ALA A C 1
ATOM 716 O O . ALA A 1 95 ? -3.935 0.651 -10.096 1.00 93.88 95 ALA A O 1
ATOM 717 N N . GLY A 1 96 ? -5.362 -1.027 -9.658 1.00 91.50 96 GLY A N 1
ATOM 718 C CA . GLY A 1 96 ? -5.600 -1.420 -11.045 1.00 91.50 96 GLY A CA 1
ATOM 719 C C . GLY A 1 96 ? -6.424 -0.387 -11.808 1.00 91.50 96 GLY A C 1
ATOM 720 O O . GLY A 1 96 ? -6.008 0.048 -12.878 1.00 91.50 96 GLY A O 1
ATOM 721 N N . VAL A 1 97 ? -7.536 0.066 -11.228 1.00 93.31 97 VAL A N 1
ATOM 722 C CA . VAL A 1 97 ? -8.381 1.126 -11.796 1.00 93.31 97 VAL A CA 1
ATOM 723 C C . VAL A 1 97 ? -7.582 2.417 -11.950 1.00 93.31 97 VAL A C 1
ATOM 725 O O . VAL A 1 97 ? -7.578 3.017 -13.020 1.00 93.31 97 VAL A O 1
ATOM 728 N N . HIS A 1 98 ? -6.821 2.806 -10.928 1.00 91.06 98 HIS A N 1
ATOM 729 C CA . HIS A 1 98 ? -5.939 3.969 -10.998 1.00 91.06 98 HIS A CA 1
ATOM 730 C C . HIS A 1 98 ? -4.911 3.863 -12.137 1.00 91.06 98 HIS A C 1
ATOM 732 O O . HIS A 1 98 ? -4.701 4.818 -12.883 1.00 91.06 98 HIS A O 1
ATOM 738 N N . ARG A 1 99 ? -4.287 2.688 -12.317 1.00 86.56 99 ARG A N 1
ATOM 739 C CA . ARG A 1 99 ? -3.381 2.441 -13.448 1.00 86.56 99 ARG A CA 1
ATOM 740 C C . ARG A 1 99 ? -4.100 2.579 -14.778 1.00 86.56 99 ARG A C 1
ATOM 742 O O . ARG A 1 99 ? -3.523 3.157 -15.690 1.00 86.56 99 ARG A O 1
ATOM 749 N N . TRP A 1 100 ? -5.303 2.027 -14.884 1.00 85.62 100 TRP A N 1
ATOM 750 C CA . TRP A 1 100 ? -6.079 2.091 -16.110 1.00 85.62 100 TRP A CA 1
ATOM 751 C C . TRP A 1 100 ? -6.315 3.547 -16.511 1.00 85.62 100 TRP A C 1
ATOM 753 O O . TRP A 1 100 ? -5.957 3.906 -17.623 1.00 85.62 100 TRP A O 1
ATOM 763 N N . PHE A 1 101 ? -6.744 4.409 -15.582 1.00 85.19 101 PHE A N 1
ATOM 764 C CA . PHE A 1 101 ? -6.938 5.840 -15.850 1.00 85.19 101 PHE A CA 1
ATOM 765 C C . PHE A 1 101 ? -5.674 6.580 -16.299 1.00 85.19 101 PHE A C 1
ATOM 767 O O . PHE A 1 101 ? -5.741 7.403 -17.207 1.00 85.19 101 PHE A O 1
ATOM 774 N N . ILE A 1 102 ? -4.522 6.291 -15.692 1.00 79.25 102 ILE A N 1
ATOM 775 C CA . ILE A 1 102 ? -3.249 6.927 -16.076 1.00 79.25 102 ILE A CA 1
ATOM 776 C C . ILE A 1 102 ? -2.773 6.453 -17.447 1.00 79.25 102 ILE A C 1
ATOM 778 O O . ILE A 1 102 ? -2.070 7.179 -18.141 1.00 79.25 102 ILE A O 1
ATOM 782 N N . ASP A 1 103 ? -3.137 5.232 -17.829 1.00 72.50 103 ASP A N 1
ATOM 783 C CA . ASP A 1 103 ? -2.571 4.551 -18.986 1.00 72.50 103 ASP A CA 1
ATOM 784 C C . ASP A 1 103 ? -3.558 4.331 -20.133 1.00 72.50 103 ASP A C 1
ATOM 786 O O . ASP A 1 103 ? -3.273 3.519 -21.015 1.00 72.50 103 ASP A O 1
ATOM 790 N N . ILE A 1 104 ? -4.675 5.073 -20.150 1.00 57.22 104 ILE A N 1
ATOM 791 C CA . ILE A 1 104 ? -5.755 5.016 -21.157 1.00 57.22 104 ILE A CA 1
ATOM 792 C C . ILE A 1 104 ? -5.251 5.119 -22.619 1.00 57.22 104 ILE A C 1
ATOM 794 O O . ILE A 1 104 ? -5.982 4.743 -23.529 1.00 57.22 104 ILE A O 1
ATOM 798 N N . GLY A 1 105 ? -3.998 5.528 -22.872 1.00 53.00 105 GLY A N 1
ATOM 799 C CA . GLY A 1 105 ? -3.373 5.516 -24.207 1.00 53.00 105 GLY A CA 1
ATOM 800 C C . GLY A 1 105 ? -1.978 4.875 -24.320 1.00 53.00 105 GLY A C 1
ATOM 801 O O . GLY A 1 105 ? -1.405 4.901 -25.403 1.00 53.00 105 GLY A O 1
ATOM 802 N N . GLY A 1 106 ? -1.400 4.320 -23.245 1.00 52.50 106 GLY A N 1
ATOM 803 C CA . GLY A 1 106 ? 0.016 3.903 -23.214 1.00 52.50 106 GLY A CA 1
ATOM 804 C C . GLY A 1 106 ? 0.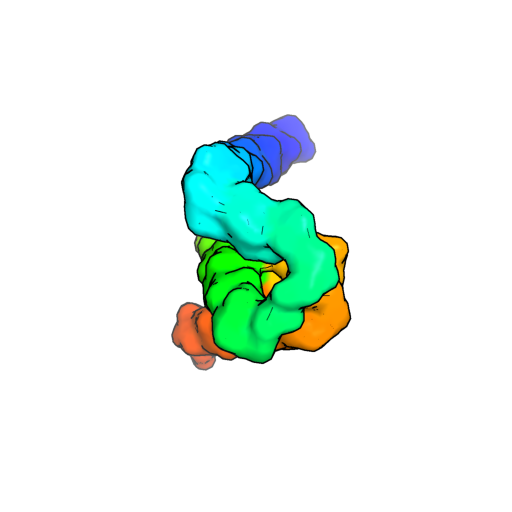253 2.404 -23.423 1.00 52.50 106 GLY A C 1
ATOM 805 O O . GLY A 1 106 ? 1.089 2.005 -24.235 1.00 52.50 106 GLY A O 1
ATOM 806 N N . SER A 1 107 ? -0.510 1.551 -22.730 1.00 51.16 107 SER A N 1
ATOM 807 C CA . SER A 1 107 ? -0.340 0.090 -22.812 1.00 51.16 107 SER A CA 1
ATOM 808 C C . SER A 1 107 ? -0.676 -0.477 -24.193 1.00 51.16 107 SER A C 1
ATOM 810 O O . SER A 1 107 ? -0.018 -1.412 -24.635 1.00 51.16 107 SER A O 1
ATOM 812 N N . PHE A 1 108 ? -1.661 0.085 -24.903 1.00 48.62 108 PHE A N 1
ATOM 813 C CA . PHE A 1 108 ? -2.083 -0.444 -26.207 1.00 48.62 108 PHE A CA 1
ATOM 814 C C . PHE A 1 108 ? -1.038 -0.203 -27.314 1.00 48.62 108 PHE A C 1
ATOM 816 O O . PHE A 1 108 ? -0.936 -0.992 -28.248 1.00 48.62 108 PHE A O 1
ATOM 823 N N . HIS A 1 109 ? -0.200 0.832 -27.177 1.00 45.38 109 HIS A N 1
ATOM 824 C CA . HIS A 1 109 ? 0.862 1.138 -28.140 1.00 45.38 109 HIS A CA 1
ATOM 825 C C . HIS A 1 109 ? 2.101 0.237 -27.995 1.00 45.38 109 HIS A C 1
ATOM 827 O O . HIS A 1 109 ? 2.861 0.097 -28.951 1.00 45.38 109 HIS A O 1
ATOM 833 N N . LEU A 1 110 ? 2.304 -0.396 -26.831 1.00 49.22 110 LEU A N 1
ATOM 834 C CA . LEU A 1 110 ? 3.434 -1.304 -26.594 1.00 49.22 110 LEU A CA 1
ATOM 835 C C . LEU A 1 110 ? 3.196 -2.720 -27.135 1.00 49.22 110 LEU A C 1
ATOM 837 O O . LEU A 1 110 ? 4.143 -3.370 -27.568 1.00 49.22 110 LEU A O 1
ATOM 841 N N . PHE A 1 111 ? 1.947 -3.197 -27.139 1.00 46.31 111 PHE A N 1
ATOM 842 C CA . PHE A 1 111 ? 1.630 -4.532 -27.662 1.00 46.31 111 PHE A CA 1
ATOM 843 C C . PHE A 1 111 ? 1.799 -4.626 -29.184 1.00 46.31 111 PHE A C 1
ATOM 845 O O . PHE A 1 111 ? 2.171 -5.683 -29.675 1.00 46.31 111 PHE A O 1
ATOM 852 N N . HIS A 1 112 ? 1.626 -3.524 -29.921 1.00 47.47 112 HIS A N 1
ATOM 853 C CA . HIS A 1 112 ? 1.808 -3.500 -31.380 1.00 47.47 112 HIS A CA 1
ATOM 854 C C . HIS A 1 112 ? 3.280 -3.536 -31.831 1.00 47.47 112 HIS A C 1
ATOM 856 O O . HIS A 1 112 ? 3.550 -3.719 -33.009 1.00 47.47 112 HIS A O 1
ATOM 862 N N . HIS A 1 113 ? 4.232 -3.331 -30.914 1.00 44.22 113 HIS A N 1
ATOM 863 C CA . HIS A 1 113 ? 5.670 -3.424 -31.200 1.00 44.22 113 HIS A CA 1
ATOM 864 C C . HIS A 1 113 ? 6.298 -4.742 -30.716 1.00 44.22 113 HIS A C 1
ATOM 866 O O . HIS A 1 113 ? 7.488 -4.959 -30.937 1.00 44.22 113 HIS A O 1
ATOM 872 N N . ILE A 1 114 ? 5.523 -5.589 -30.026 1.00 49.12 114 ILE A N 1
ATOM 873 C CA . ILE A 1 114 ? 5.975 -6.857 -29.427 1.00 49.12 114 ILE A CA 1
ATOM 874 C C . ILE A 1 114 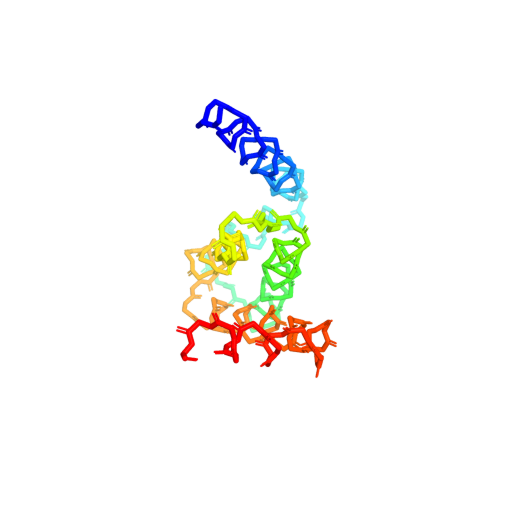? 5.302 -8.077 -30.094 1.00 49.12 114 ILE A C 1
ATOM 876 O O . ILE A 1 114 ? 5.784 -9.195 -29.916 1.00 49.12 114 ILE A O 1
ATOM 880 N N . ILE A 1 115 ? 4.235 -7.880 -30.879 1.00 43.34 115 ILE A N 1
ATOM 881 C CA . ILE A 1 115 ? 3.592 -8.917 -31.708 1.00 43.34 115 ILE A CA 1
ATOM 882 C C . ILE A 1 115 ? 3.886 -8.637 -33.178 1.00 43.34 115 ILE A C 1
ATOM 884 O O . ILE A 1 115 ? 3.753 -7.457 -33.569 1.00 43.34 115 ILE A O 1
#

Foldseek 3Di:
DVVVVVVLLCVLVVVLVVVVVVCCPDPLNVCLQPDPDHDPVSLVVLLVQLLVSLLSQVVSWDQDPLDTRGRSVVSLVVSCVRSNPVSSVSSCVSSVVSNCVVCVPPPVVSVVVVD

Solvent-accessible surface area (backbone atoms only — not comparable to full-atom values): 6080 Å² total; per-residue (Å²): 108,70,66,58,53,51,51,52,49,50,52,38,50,46,53,52,48,52,53,52,50,55,49,57,69,33,71,66,47,47,53,62,61,73,43,89,82,69,48,73,69,53,38,51,50,45,14,51,55,18,8,49,46,9,38,51,18,61,76,53,37,46,79,52,96,91,40,72,49,78,42,24,58,58,23,17,50,50,20,23,71,66,58,33,66,70,15,13,51,48,6,40,50,49,20,48,53,52,47,47,70,78,37,78,76,53,64,73,63,54,55,68,77,75,101

Sequence (115 aa):
MIKELLLSLMNRLGMLMMLALFLSRTKLFKRLVTKQNITFQEKLMLTLIFGILGSLGSYFSISFHGALVNTRIIGVAAGGLLGGPLVGFGAGLLAGVHRWFIDIGGSFHLFHHII

Organism: NCBI:txid2751313

Mean predicted aligned error: 6.55 Å

Radius of gyration: 15.86 Å; Cα contacts (8 Å, |Δi|>4): 119; chains: 1; bounding box: 40×18×48 Å

pLDDT: mean 85.13, std 14.0, range [43.34, 98.06]

Secondary structure (DSSP, 8-state):
-HHHHHHHHHHHHHHHHHHHHHHHHSHHHHHHHH-SS--HHHHHHHHHHHHHHHHHHHHT-EEETTEEE--HHHHHHHHHHHH-HHHHHHHHHHHHHHHHHHTTTTHHHHHTTT-

InterPro domains:
  IPR011620 Signal transduction histidine kinase, 5TM receptor LytS, transmembrane region [PF07694] (26-106)